Protein AF-A0A961EPJ1-F1 (afdb_monomer_lite)

Sequence (156 aa):
MNLEQYLKSEEGSTGLSMCMPRYLLEQNPEVVPGPENRTEEEFDLEFYDGEELIGMADYDRENEVVRIMTLEPTEWHSRMDRDFVENLSDTFSAPVITWYSSFEDGCIASIYCLEEGHSLVVFRLEDGRYEADYVTDGSELEECEEGDQMDARDAA

Secondary structure (DSSP, 8-state):
-BHHHHHTSSS--HHHHHTS-HHHHHH-PEEEEPPSS--TT--SEEEEETTEEEEEEEEETTTTEEEEEESS--TTS-HHHHHHHHHHHTTSSSEEEEE----GGGEEEEEEETTTTEEEEEEE-TTS-EEEEEEE-GGG-S--------------

Radius of gyration: 20.73 Å; chains: 1; bounding box: 46×32×77 Å

pLDDT: mean 71.56, std 15.2, range [35.25, 91.69]

Structure (mmCIF, N/CA/C/O backbone):
data_AF-A0A961EPJ1-F1
#
_entry.id   AF-A0A961EPJ1-F1
#
loop_
_atom_site.group_PDB
_atom_site.id
_atom_site.type_symbol
_atom_site.label_atom_id
_atom_site.label_alt_id
_atom_site.label_comp_id
_atom_site.label_asym_id
_atom_site.label_entity_id
_atom_site.label_seq_id
_atom_site.pdbx_PDB_ins_code
_atom_site.Cartn_x
_atom_site.Cartn_y
_atom_site.Cartn_z
_atom_site.occupancy
_atom_site.B_iso_or_equiv
_atom_site.auth_seq_id
_atom_site.auth_comp_id
_atom_site.auth_asym_id
_atom_site.auth_atom_id
_atom_site.pdbx_PDB_model_num
ATOM 1 N N . MET A 1 1 ? -1.940 -5.447 20.969 1.00 89.25 1 MET A N 1
ATOM 2 C CA . MET A 1 1 ? -2.707 -4.245 21.446 1.00 89.25 1 MET A CA 1
ATOM 3 C C . MET A 1 1 ? -3.544 -3.749 20.280 1.00 89.25 1 MET A C 1
ATOM 5 O O . MET A 1 1 ? -3.053 -3.879 19.179 1.00 89.25 1 MET A O 1
ATOM 9 N N . ASN A 1 2 ? -4.760 -3.212 20.438 1.00 91.69 2 ASN A N 1
ATOM 10 C CA . ASN A 1 2 ? -5.540 -2.817 19.249 1.00 91.69 2 ASN A CA 1
ATOM 11 C C . ASN A 1 2 ? -5.106 -1.467 18.643 1.00 91.69 2 ASN A C 1
ATOM 13 O O . ASN A 1 2 ? -4.485 -0.642 19.320 1.00 91.69 2 ASN A O 1
ATOM 17 N N . LEU A 1 3 ? -5.433 -1.255 17.367 1.00 87.50 3 LEU A N 1
ATOM 18 C CA . LEU A 1 3 ? -4.999 -0.105 16.570 1.00 87.50 3 LEU A CA 1
ATOM 19 C C . LEU A 1 3 ? -5.371 1.238 17.195 1.00 87.50 3 LEU A C 1
ATOM 21 O O . LEU A 1 3 ? -4.528 2.124 17.310 1.00 87.50 3 LEU A O 1
ATOM 25 N N . GLU A 1 4 ? -6.601 1.390 17.673 1.00 90.06 4 GLU A N 1
ATOM 26 C CA . GLU A 1 4 ? -7.053 2.633 18.298 1.00 90.06 4 GLU A CA 1
ATOM 27 C C . GLU A 1 4 ? -6.253 2.967 19.570 1.00 90.06 4 GLU A C 1
ATOM 29 O O . GLU A 1 4 ? -5.959 4.136 19.838 1.00 90.06 4 GLU A O 1
ATOM 34 N N . GLN A 1 5 ? -5.893 1.952 20.363 1.00 88.81 5 GLN A N 1
ATOM 35 C CA . GLN A 1 5 ? -5.038 2.118 21.539 1.00 88.81 5 GLN A CA 1
ATOM 36 C C . GLN A 1 5 ? -3.598 2.448 21.142 1.00 88.81 5 GLN A C 1
ATOM 38 O O . GLN A 1 5 ? -3.005 3.340 21.748 1.00 88.81 5 GLN A O 1
ATOM 43 N N . TYR A 1 6 ? -3.065 1.784 20.112 1.00 89.38 6 TYR A N 1
ATOM 44 C CA . TYR A 1 6 ? -1.719 2.037 19.601 1.00 89.38 6 TYR A CA 1
ATOM 45 C C . TYR A 1 6 ? -1.562 3.485 19.123 1.00 89.38 6 TYR A C 1
ATOM 47 O O . TYR A 1 6 ? -0.654 4.185 19.570 1.00 89.38 6 TYR A O 1
ATOM 55 N N . LEU A 1 7 ? -2.501 3.983 18.311 1.00 85.44 7 LEU A N 1
ATOM 56 C CA . LEU A 1 7 ? -2.473 5.350 17.771 1.00 85.44 7 LEU A CA 1
ATOM 57 C C . LEU A 1 7 ? -2.518 6.440 18.856 1.00 85.44 7 LEU A C 1
ATOM 59 O O . LEU A 1 7 ? -2.073 7.562 18.625 1.00 85.44 7 LEU A O 1
ATOM 63 N N . LYS A 1 8 ? -3.047 6.121 20.043 1.00 86.94 8 LYS A N 1
ATOM 64 C CA . LYS A 1 8 ? -3.114 7.026 21.205 1.00 86.94 8 LYS A CA 1
ATOM 65 C C . LYS A 1 8 ? -1.958 6.840 22.197 1.00 86.94 8 LYS A C 1
ATOM 67 O O . LYS A 1 8 ? -1.914 7.558 23.197 1.00 86.94 8 LYS A O 1
ATOM 72 N N . SER A 1 9 ? -1.081 5.863 21.974 1.00 86.06 9 SER A N 1
ATOM 73 C CA . SER A 1 9 ? 0.069 5.574 22.836 1.00 86.06 9 SER A CA 1
ATOM 74 C C . SER A 1 9 ? 1.251 6.514 22.557 1.00 86.06 9 SER A C 1
ATOM 76 O O . SER A 1 9 ? 1.224 7.296 21.611 1.00 86.06 9 SER A O 1
ATOM 78 N N . GLU A 1 10 ? 2.307 6.430 23.373 1.00 80.31 10 GLU A N 1
ATOM 79 C CA . GLU A 1 10 ? 3.565 7.166 23.144 1.00 80.31 10 GLU A CA 1
ATOM 80 C C . GLU A 1 10 ? 4.346 6.663 21.913 1.00 80.31 10 GLU A C 1
ATOM 82 O O . GLU A 1 10 ? 5.200 7.379 21.380 1.00 80.31 10 GLU A O 1
ATOM 87 N N . GLU A 1 11 ? 4.050 5.438 21.472 1.00 74.12 11 GLU A N 1
ATOM 88 C CA . GLU A 1 11 ? 4.616 4.811 20.273 1.00 74.12 11 GLU A CA 1
ATOM 89 C C . GLU A 1 11 ? 3.853 5.218 19.005 1.00 74.12 11 GLU A C 1
ATOM 91 O O . GLU A 1 11 ? 4.433 5.258 17.922 1.00 74.12 11 GLU A O 1
ATOM 96 N N . GLY A 1 12 ? 2.578 5.597 19.145 1.00 73.62 12 GLY A N 1
ATOM 97 C CA . GLY A 1 12 ? 1.781 6.161 18.061 1.00 73.62 12 GLY A CA 1
ATOM 98 C C . GLY A 1 12 ? 2.279 7.539 17.608 1.00 73.62 12 GLY A C 1
ATOM 99 O O . GLY A 1 12 ? 3.027 8.233 18.301 1.00 73.62 12 GLY A O 1
ATOM 100 N N . SER A 1 13 ? 1.830 7.976 16.429 1.00 71.62 13 SER A N 1
ATOM 101 C CA . SER A 1 13 ? 2.126 9.316 15.916 1.00 71.62 13 SER A CA 1
ATOM 102 C C . SER A 1 13 ? 0.917 9.965 15.246 1.00 71.62 13 SER A C 1
ATOM 104 O O . SER A 1 13 ? 0.000 9.297 14.751 1.00 71.62 13 SER A O 1
ATOM 106 N N . THR A 1 14 ? 0.921 11.300 15.209 1.00 67.31 14 THR A N 1
ATOM 107 C CA . THR A 1 14 ? -0.092 12.085 14.490 1.00 67.31 14 THR A CA 1
ATOM 108 C C . THR A 1 14 ? -0.072 11.765 12.996 1.00 67.31 14 THR A C 1
ATOM 110 O O . THR A 1 14 ? -1.136 11.629 12.402 1.00 67.31 14 THR A O 1
ATOM 113 N N . GLY A 1 15 ? 1.117 11.596 12.401 1.00 65.19 15 GLY A N 1
ATOM 114 C CA . GLY A 1 15 ? 1.271 11.218 10.993 1.00 65.19 15 GLY A CA 1
ATOM 115 C C . GLY A 1 15 ? 0.621 9.870 10.691 1.00 65.19 15 GLY A C 1
ATOM 116 O O . GLY A 1 15 ? -0.248 9.787 9.828 1.00 65.19 15 GLY A O 1
ATOM 117 N N . LEU A 1 16 ? 0.938 8.844 11.485 1.00 67.75 16 LEU A N 1
ATOM 118 C CA . LEU A 1 16 ? 0.343 7.515 11.352 1.00 67.75 16 LEU A CA 1
ATOM 119 C C . LEU A 1 16 ? -1.181 7.551 11.533 1.00 67.75 16 LEU A C 1
ATOM 121 O O . LEU A 1 16 ? -1.907 6.918 10.777 1.00 67.75 16 LEU A O 1
ATOM 125 N N . SER A 1 17 ? -1.675 8.338 12.491 1.00 73.31 17 SER A N 1
ATOM 126 C CA . SER A 1 17 ? -3.116 8.485 12.741 1.00 73.31 17 SER A CA 1
ATOM 127 C C . SER A 1 17 ? -3.863 9.148 11.580 1.00 73.31 17 SER A C 1
ATOM 129 O O . SER A 1 17 ? -5.019 8.816 11.329 1.00 73.31 17 SER A O 1
ATOM 131 N N . MET A 1 18 ? -3.232 10.101 10.888 1.00 65.94 18 MET A N 1
ATOM 132 C CA . MET A 1 18 ? -3.823 10.778 9.727 1.00 65.94 18 MET A CA 1
ATOM 133 C C . MET A 1 18 ? -3.767 9.923 8.460 1.00 65.94 18 MET A C 1
ATOM 135 O O . MET A 1 18 ? -4.648 10.039 7.612 1.00 65.94 18 MET A O 1
ATOM 139 N N . CYS A 1 19 ? -2.745 9.077 8.347 1.00 65.19 19 CYS A N 1
ATOM 140 C CA . CYS A 1 19 ? -2.497 8.211 7.201 1.00 65.19 19 CYS A CA 1
ATOM 141 C C . CYS A 1 19 ? -3.009 6.785 7.414 1.00 65.19 19 CYS A C 1
ATOM 143 O O . CYS A 1 19 ? -2.560 5.891 6.710 1.00 65.19 19 CYS A O 1
ATOM 145 N N . MET A 1 20 ? -3.886 6.538 8.391 1.00 74.75 20 MET A N 1
ATOM 146 C CA . MET A 1 20 ? -4.455 5.211 8.613 1.00 74.75 20 MET A CA 1
ATOM 147 C C . MET A 1 20 ? -5.756 5.062 7.813 1.00 74.75 20 MET A C 1
ATOM 149 O O . MET A 1 20 ? -6.640 5.912 7.960 1.00 74.75 20 MET A O 1
ATOM 153 N N . PRO A 1 21 ? -5.919 4.007 6.992 1.00 68.94 21 PRO A N 1
ATOM 154 C CA . PRO A 1 21 ? -7.141 3.802 6.227 1.00 68.94 21 PRO A CA 1
ATOM 155 C C . PRO A 1 21 ? -8.345 3.650 7.155 1.00 68.94 21 PRO A C 1
ATOM 157 O O . PRO A 1 21 ? -8.299 2.916 8.145 1.00 68.94 21 PRO A O 1
ATOM 160 N N . ARG A 1 22 ? -9.467 4.281 6.810 1.00 71.81 22 ARG A N 1
ATOM 161 C CA . ARG A 1 22 ? -10.699 4.222 7.603 1.00 71.81 22 ARG A CA 1
ATOM 162 C C . ARG A 1 22 ? -11.206 2.809 7.833 1.00 71.81 22 ARG A C 1
ATOM 164 O O . ARG A 1 22 ? -11.721 2.548 8.912 1.00 71.81 22 ARG A O 1
ATOM 171 N N . TYR A 1 23 ? -11.049 1.900 6.874 1.00 71.88 23 TYR A N 1
ATOM 172 C CA . TYR A 1 23 ? -11.473 0.515 7.073 1.00 71.88 23 TYR A CA 1
ATOM 173 C C . TYR A 1 23 ? -10.645 -0.178 8.172 1.00 71.88 23 TYR A C 1
ATOM 175 O O . TYR A 1 23 ? -11.230 -0.867 9.001 1.00 71.88 23 TYR A O 1
ATOM 183 N N . LEU A 1 24 ? -9.329 0.078 8.264 1.00 76.94 24 LEU A N 1
ATOM 184 C CA . LEU A 1 24 ? -8.494 -0.409 9.372 1.00 76.94 24 LEU A CA 1
ATOM 185 C C . LEU A 1 24 ? -8.898 0.252 10.695 1.00 76.94 24 LEU A C 1
ATOM 187 O O . LEU A 1 24 ? -8.987 -0.425 11.716 1.00 76.94 24 LEU A O 1
ATOM 191 N N . LEU A 1 25 ? -9.215 1.552 10.689 1.00 83.12 25 LEU A N 1
ATOM 192 C CA . LEU A 1 25 ? -9.729 2.245 11.879 1.00 83.12 25 LEU A CA 1
ATOM 193 C C . LEU A 1 25 ? -11.075 1.673 12.359 1.00 83.12 25 LEU A C 1
ATOM 195 O O . LEU A 1 25 ? -11.308 1.582 13.562 1.00 83.12 25 LEU A O 1
ATOM 199 N N . GLU A 1 26 ? -11.960 1.300 11.434 1.00 83.12 26 GLU A N 1
ATOM 200 C CA . GLU A 1 26 ? -13.272 0.718 11.728 1.00 83.12 26 GLU A CA 1
ATOM 201 C C . GLU A 1 26 ? -13.166 -0.744 12.194 1.00 83.12 26 GLU A C 1
ATOM 203 O O . GLU A 1 26 ? -13.890 -1.136 13.111 1.00 83.12 26 GLU A O 1
ATOM 208 N N . GLN A 1 27 ? -12.256 -1.531 11.609 1.00 83.00 27 GLN A N 1
ATOM 209 C CA . GLN A 1 27 ? -11.964 -2.907 12.032 1.00 83.00 27 GLN A CA 1
ATOM 210 C C . GLN A 1 27 ? -11.239 -2.960 13.383 1.00 83.00 27 GLN A C 1
ATOM 212 O O . GLN A 1 27 ? -11.486 -3.865 14.177 1.00 83.00 27 GLN A O 1
ATOM 217 N N . ASN A 1 28 ? -10.394 -1.964 13.667 1.00 88.31 28 ASN A N 1
ATOM 218 C CA . ASN A 1 28 ? -9.588 -1.854 14.881 1.00 88.31 28 ASN A CA 1
ATOM 219 C C . ASN A 1 28 ? -8.763 -3.129 15.179 1.00 88.31 28 ASN A C 1
ATOM 221 O O . ASN A 1 28 ? -8.920 -3.720 16.256 1.00 88.31 28 ASN A O 1
ATOM 225 N N . PRO A 1 29 ? -7.905 -3.559 14.232 1.00 86.94 29 PRO A N 1
ATOM 226 C CA . PRO A 1 29 ? -7.164 -4.810 14.330 1.00 86.94 29 PRO A CA 1
ATOM 227 C C . PRO A 1 29 ? -6.190 -4.819 15.503 1.00 86.94 29 PRO A C 1
ATOM 229 O O . PRO A 1 29 ? -5.856 -3.781 16.090 1.00 86.94 29 PRO A O 1
ATOM 232 N N . GLU A 1 30 ? -5.695 -6.009 15.826 1.00 90.25 30 GLU A N 1
ATOM 233 C CA . GLU A 1 30 ? -4.528 -6.129 16.681 1.00 90.25 30 GLU A CA 1
ATOM 234 C C . GLU A 1 30 ? -3.287 -5.599 15.953 1.00 90.25 30 GLU A C 1
ATOM 236 O O . GLU A 1 30 ? -3.028 -5.936 14.805 1.00 90.25 30 GLU A O 1
ATOM 241 N N . VAL A 1 31 ? -2.532 -4.750 16.644 1.00 86.75 31 VAL A N 1
ATOM 242 C CA . VAL A 1 31 ? -1.236 -4.224 16.234 1.00 86.75 31 VAL A CA 1
ATOM 243 C C . VAL A 1 31 ? -0.138 -4.964 16.974 1.00 86.75 31 VAL A C 1
ATOM 245 O O . VAL A 1 31 ? -0.152 -5.045 18.216 1.00 86.75 31 VAL A O 1
ATOM 248 N N . VAL A 1 32 ? 0.832 -5.432 16.199 1.00 85.81 32 VAL A N 1
ATOM 249 C CA . VAL A 1 32 ? 2.094 -5.990 16.677 1.00 85.81 32 VAL A CA 1
ATOM 250 C C . VAL A 1 32 ? 3.224 -5.084 16.175 1.00 85.81 32 VAL A C 1
ATOM 252 O O . VAL A 1 32 ? 3.419 -4.984 14.965 1.00 85.81 32 VAL A O 1
ATOM 255 N N . PRO A 1 33 ? 3.932 -4.369 17.070 1.00 78.88 33 PRO A N 1
ATOM 256 C CA . PRO A 1 33 ? 5.113 -3.600 16.694 1.00 78.88 33 PRO A CA 1
ATOM 257 C C . PRO A 1 33 ? 6.258 -4.515 16.260 1.00 78.88 33 PRO A C 1
ATOM 259 O O . PRO A 1 33 ? 6.478 -5.565 16.873 1.00 78.88 33 PRO A O 1
ATOM 262 N N . GLY A 1 34 ? 7.006 -4.083 15.248 1.00 71.31 34 GLY A N 1
ATOM 263 C CA . GLY A 1 34 ? 8.235 -4.740 14.816 1.00 71.31 34 GLY A CA 1
ATOM 264 C C . GLY A 1 34 ? 9.348 -4.707 15.878 1.00 71.31 34 GLY A C 1
ATOM 265 O O . GLY A 1 34 ? 9.283 -3.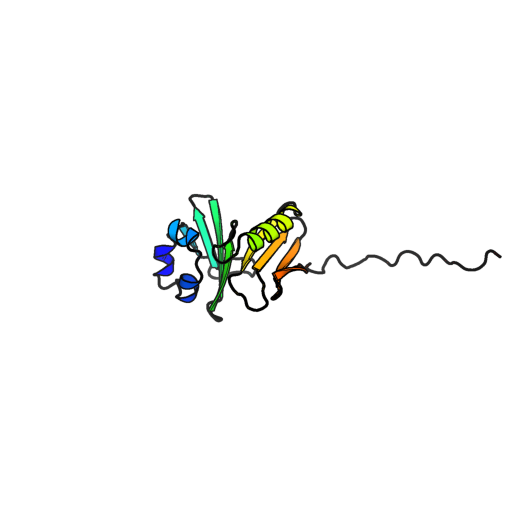945 16.850 1.00 71.31 34 GLY A O 1
ATOM 266 N N . PRO A 1 35 ? 10.390 -5.544 15.735 1.00 71.12 35 PRO A N 1
ATOM 267 C CA . PRO A 1 35 ? 11.507 -5.602 16.676 1.00 71.12 35 PRO A CA 1
ATOM 268 C C . PRO A 1 35 ? 12.360 -4.317 16.672 1.00 71.12 35 PRO A C 1
ATOM 270 O O . PRO A 1 35 ? 12.628 -3.729 15.630 1.00 71.12 35 PRO A O 1
ATOM 273 N N . GLU A 1 36 ? 12.877 -3.916 17.844 1.00 59.09 36 GLU A N 1
ATOM 274 C CA . GLU A 1 36 ? 13.685 -2.685 18.007 1.00 59.09 36 GLU A CA 1
ATOM 275 C C . GLU A 1 36 ? 14.978 -2.659 17.163 1.00 59.09 36 GLU A C 1
ATOM 277 O O . GLU A 1 36 ? 15.470 -1.586 16.822 1.00 59.09 36 GLU A O 1
ATOM 282 N N . ASN A 1 37 ? 15.542 -3.827 16.831 1.00 61.78 37 ASN A N 1
ATOM 283 C CA . ASN A 1 37 ? 16.744 -3.970 15.999 1.00 61.78 37 ASN A CA 1
ATOM 284 C C . ASN A 1 37 ? 16.375 -4.555 14.637 1.00 61.78 37 ASN A C 1
ATOM 286 O O . ASN A 1 37 ? 16.753 -5.683 14.323 1.00 61.78 37 ASN A O 1
ATOM 290 N N . ARG A 1 38 ? 15.610 -3.780 13.874 1.00 54.66 38 ARG A N 1
ATOM 291 C CA . ARG A 1 38 ? 15.130 -4.167 12.553 1.00 54.66 38 ARG A CA 1
ATOM 292 C C . ARG A 1 38 ? 16.245 -4.265 11.507 1.00 54.66 38 ARG A C 1
ATOM 294 O O . ARG A 1 38 ? 17.163 -3.442 11.467 1.00 54.66 38 ARG A O 1
ATOM 301 N N . THR A 1 39 ? 16.140 -5.275 10.660 1.00 53.88 39 THR A N 1
ATOM 302 C CA . THR A 1 39 ? 16.780 -5.373 9.342 1.00 53.88 39 THR A CA 1
ATOM 303 C C . THR A 1 39 ? 15.923 -4.648 8.293 1.00 53.88 39 THR A C 1
ATOM 305 O O . THR A 1 39 ? 14.791 -4.273 8.580 1.00 53.88 39 THR A O 1
ATOM 308 N N . GLU A 1 40 ? 16.438 -4.423 7.078 1.00 49.69 40 GLU A N 1
ATOM 309 C CA . GLU A 1 40 ? 15.670 -3.771 5.992 1.00 49.69 40 GLU A CA 1
ATOM 310 C C . GLU A 1 40 ? 14.404 -4.555 5.579 1.00 49.69 40 GLU A C 1
ATOM 312 O O . GLU A 1 40 ? 13.531 -4.001 4.920 1.00 49.69 40 GLU A O 1
ATOM 317 N N . GLU A 1 41 ? 14.288 -5.822 5.990 1.00 44.72 41 GLU A N 1
ATOM 318 C CA . GLU A 1 41 ? 13.174 -6.724 5.675 1.00 44.72 41 GLU A CA 1
ATOM 319 C C . GLU A 1 41 ? 12.057 -6.725 6.745 1.00 44.72 41 GLU A C 1
ATOM 321 O O . GLU A 1 41 ? 11.051 -7.411 6.575 1.00 44.72 41 GLU A O 1
ATOM 326 N N . GLU A 1 42 ? 12.214 -5.991 7.855 1.00 54.75 42 GLU A N 1
ATOM 327 C CA . GLU A 1 42 ? 11.276 -6.001 8.989 1.00 54.75 42 GLU A CA 1
ATOM 328 C C . GLU A 1 42 ? 10.418 -4.724 9.045 1.00 54.75 42 GLU A C 1
ATOM 330 O O . GLU A 1 42 ? 10.929 -3.603 9.014 1.00 54.75 42 GLU A O 1
ATOM 335 N N . PHE A 1 43 ? 9.096 -4.895 9.157 1.00 59.25 43 PHE A N 1
ATOM 336 C CA . PHE A 1 43 ? 8.117 -3.802 9.173 1.00 59.25 43 PHE A CA 1
ATOM 337 C C . PHE A 1 43 ? 7.914 -3.211 10.572 1.00 59.25 43 PHE A C 1
ATOM 339 O O . PHE A 1 43 ? 8.018 -3.913 11.577 1.00 59.25 43 PHE A O 1
ATOM 346 N N . ASP A 1 44 ? 7.569 -1.922 10.649 1.00 71.81 44 ASP A N 1
ATOM 347 C CA . ASP A 1 44 ? 7.348 -1.246 11.935 1.00 71.81 44 ASP A CA 1
ATOM 348 C C . ASP A 1 44 ? 6.066 -1.703 12.628 1.00 71.81 44 ASP A C 1
ATOM 350 O O . ASP A 1 44 ? 6.004 -1.742 13.860 1.00 71.81 44 ASP A O 1
ATOM 354 N N . LEU A 1 45 ? 5.033 -2.027 11.851 1.00 77.19 45 LEU A N 1
ATOM 355 C CA . LEU A 1 45 ? 3.736 -2.437 12.369 1.00 77.19 45 LEU A CA 1
ATOM 356 C C . LEU A 1 45 ? 3.131 -3.534 11.513 1.00 77.19 45 LEU A C 1
ATOM 358 O O . LEU A 1 45 ? 3.114 -3.436 10.291 1.00 77.19 45 LEU A O 1
ATOM 362 N N . GLU A 1 46 ? 2.533 -4.512 12.173 1.00 81.94 46 GLU A N 1
ATOM 363 C CA . GLU A 1 46 ? 1.676 -5.517 11.558 1.00 81.94 46 GLU A CA 1
ATOM 364 C C . GLU A 1 46 ? 0.253 -5.396 12.117 1.00 81.94 46 GLU A C 1
ATOM 366 O O . GLU A 1 46 ? 0.061 -5.121 13.306 1.00 81.94 46 GLU A O 1
ATOM 371 N N . PHE A 1 47 ? -0.746 -5.598 11.256 1.00 78.62 47 PHE A N 1
ATOM 372 C CA . PHE A 1 47 ? -2.172 -5.517 11.564 1.00 78.62 47 PHE A CA 1
ATOM 373 C C . PHE A 1 47 ? -2.825 -6.888 11.380 1.00 78.62 47 PHE A C 1
ATOM 375 O O . PHE A 1 47 ? -2.795 -7.440 10.280 1.00 78.62 47 PHE A O 1
ATOM 382 N N . TYR A 1 48 ? -3.468 -7.404 12.428 1.00 77.38 48 TYR A N 1
ATOM 383 C CA . TYR A 1 48 ? -4.100 -8.724 12.437 1.00 77.38 48 TYR A CA 1
ATOM 384 C C . TYR A 1 48 ? -5.598 -8.672 12.764 1.00 77.38 48 TYR A C 1
ATOM 386 O O . TYR A 1 48 ? -6.013 -8.002 13.717 1.00 77.38 48 TYR A O 1
ATOM 394 N N . ASP A 1 49 ? -6.396 -9.445 12.022 1.00 77.56 49 ASP A N 1
ATOM 395 C CA . ASP A 1 49 ? -7.752 -9.852 12.416 1.00 77.56 49 ASP A CA 1
ATOM 396 C C . ASP A 1 49 ? -7.721 -11.320 12.873 1.00 77.56 49 ASP A C 1
ATOM 398 O O . ASP A 1 49 ? -7.670 -12.262 12.081 1.00 77.56 49 ASP A O 1
ATOM 402 N N . GLY A 1 50 ? -7.660 -11.530 14.189 1.00 83.62 50 GLY A N 1
ATOM 403 C CA . GLY A 1 50 ? -7.406 -12.854 14.757 1.00 83.62 50 GLY A CA 1
ATOM 404 C C . GLY A 1 50 ? -5.981 -13.335 14.467 1.00 83.62 50 GLY A C 1
ATOM 405 O O . GLY A 1 50 ? -5.027 -12.754 14.973 1.00 83.62 50 GLY A O 1
ATOM 406 N N . GLU A 1 51 ? -5.844 -14.419 13.700 1.00 79.81 51 GLU A N 1
ATOM 407 C CA . GLU A 1 51 ? -4.543 -14.976 13.277 1.00 79.81 51 GLU A CA 1
ATOM 408 C C . GLU A 1 51 ? -4.171 -14.573 11.835 1.00 79.81 51 GLU A C 1
ATOM 410 O O . GLU A 1 51 ? -3.124 -14.977 11.334 1.00 79.81 51 GLU A O 1
ATOM 415 N N . GLU A 1 52 ? -5.021 -13.797 11.152 1.00 72.62 52 GLU A N 1
ATOM 416 C CA . GLU A 1 52 ? -4.830 -13.393 9.756 1.00 72.62 52 GLU A CA 1
ATOM 417 C C . GLU A 1 52 ? -4.175 -12.009 9.66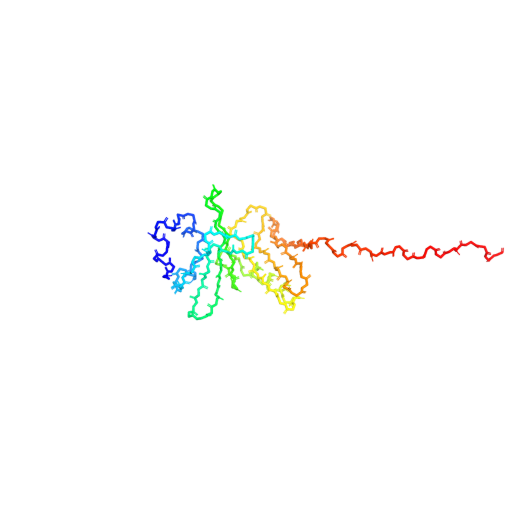7 1.00 72.62 52 GLU A C 1
ATOM 419 O O . GLU A 1 52 ? -4.686 -11.039 10.229 1.00 72.62 52 GLU A O 1
ATOM 424 N N . LEU A 1 53 ? -3.041 -11.915 8.963 1.00 73.38 53 LEU A N 1
ATOM 425 C CA . LEU A 1 53 ? -2.367 -10.650 8.664 1.00 73.38 53 LEU A CA 1
ATOM 426 C C . LEU A 1 53 ? -3.149 -9.909 7.574 1.00 73.38 53 LEU A C 1
ATOM 428 O O . LEU A 1 53 ? -3.249 -10.394 6.450 1.00 73.38 53 LEU A O 1
ATOM 432 N N . ILE A 1 54 ? -3.666 -8.724 7.889 1.00 69.88 54 ILE A N 1
ATOM 433 C CA . ILE A 1 54 ? -4.490 -7.917 6.971 1.00 69.88 54 ILE A CA 1
ATOM 434 C C . ILE A 1 54 ? -3.765 -6.668 6.452 1.00 69.88 54 ILE A C 1
ATOM 436 O O . ILE A 1 54 ? -4.217 -6.006 5.512 1.00 69.88 54 ILE A O 1
ATOM 440 N N . GLY A 1 55 ? -2.620 -6.337 7.045 1.00 70.44 55 GLY A N 1
ATOM 441 C CA . GLY A 1 55 ? -1.761 -5.262 6.579 1.00 70.44 55 GLY A CA 1
ATOM 442 C C . GLY A 1 55 ? -0.532 -5.074 7.452 1.00 70.44 55 GLY A C 1
ATOM 443 O O . GLY A 1 55 ? -0.382 -5.686 8.502 1.00 70.44 55 GLY A O 1
ATOM 444 N N . MET A 1 56 ? 0.343 -4.197 7.001 1.00 80.44 56 MET A N 1
ATOM 445 C CA . MET A 1 56 ? 1.592 -3.812 7.622 1.00 80.44 56 MET A CA 1
ATOM 446 C C . MET A 1 56 ? 1.795 -2.313 7.391 1.00 80.44 56 MET A C 1
ATOM 448 O O . MET A 1 56 ? 1.236 -1.722 6.464 1.00 80.44 56 MET A O 1
ATOM 452 N N . ALA A 1 57 ? 2.595 -1.670 8.222 1.00 73.62 57 ALA A N 1
ATOM 453 C CA . ALA A 1 57 ? 3.048 -0.317 7.978 1.00 73.62 57 ALA A CA 1
ATOM 454 C C . ALA A 1 57 ? 4.542 -0.202 8.240 1.00 73.62 57 ALA A C 1
ATOM 456 O O . ALA A 1 57 ? 5.065 -0.762 9.200 1.00 73.62 57 ALA A O 1
ATOM 457 N N . ASP A 1 58 ? 5.203 0.562 7.385 1.00 74.94 58 ASP A N 1
ATOM 458 C CA . ASP A 1 58 ? 6.562 1.035 7.588 1.00 74.94 58 ASP A CA 1
ATOM 459 C C . ASP A 1 58 ? 6.482 2.529 7.917 1.00 74.94 58 ASP A C 1
ATOM 461 O O . ASP A 1 58 ? 5.893 3.318 7.169 1.00 74.94 58 ASP A O 1
ATOM 465 N N . TYR A 1 59 ? 6.980 2.901 9.093 1.00 68.69 59 TYR A N 1
ATOM 466 C CA . TYR A 1 59 ? 6.889 4.246 9.632 1.00 68.69 59 TYR A CA 1
ATOM 467 C C . TYR A 1 59 ? 8.280 4.795 9.945 1.00 68.69 59 TYR A C 1
ATOM 469 O O . TYR A 1 59 ? 8.842 4.637 11.033 1.00 68.69 59 TYR A O 1
ATOM 477 N N . ASP A 1 60 ? 8.794 5.577 9.003 1.00 68.19 60 ASP A N 1
ATOM 478 C CA . ASP A 1 60 ? 9.986 6.375 9.220 1.00 68.19 60 ASP A CA 1
ATOM 479 C C . ASP A 1 60 ? 9.640 7.590 10.095 1.00 68.19 60 ASP A C 1
ATOM 481 O O . ASP A 1 60 ? 9.156 8.628 9.632 1.00 68.19 60 ASP A O 1
ATOM 485 N N . ARG A 1 61 ? 9.894 7.450 11.399 1.00 64.69 61 ARG A N 1
ATOM 486 C CA . ARG A 1 61 ? 9.656 8.497 12.398 1.00 64.69 61 ARG A CA 1
ATOM 487 C C . ARG A 1 61 ? 10.565 9.715 12.225 1.00 64.69 61 ARG A C 1
ATOM 489 O O . ARG A 1 61 ? 10.163 10.803 12.630 1.00 64.69 61 ARG A O 1
ATOM 496 N N . GLU A 1 62 ? 11.770 9.551 11.677 1.00 63.81 62 GLU A N 1
ATOM 497 C CA . GLU A 1 62 ? 12.715 10.663 11.503 1.00 63.81 62 GLU A CA 1
ATOM 498 C C . GLU A 1 62 ? 12.278 11.586 10.364 1.00 63.81 62 GLU A C 1
ATOM 500 O O . GLU A 1 62 ? 12.371 12.808 10.497 1.00 63.81 62 GLU A O 1
ATOM 505 N N . ASN A 1 63 ? 11.755 11.004 9.282 1.00 60.16 63 ASN A N 1
ATOM 506 C CA . ASN A 1 63 ? 11.301 11.738 8.100 1.00 60.16 63 ASN A CA 1
ATOM 507 C C . ASN A 1 63 ? 9.772 11.931 8.038 1.00 60.16 63 ASN A C 1
ATOM 509 O O . ASN A 1 63 ? 9.269 12.516 7.083 1.00 60.16 63 ASN A O 1
ATOM 513 N N . GLU A 1 64 ? 9.036 11.454 9.048 1.00 59.28 64 GLU A N 1
ATOM 514 C CA . GLU A 1 64 ? 7.565 11.445 9.120 1.00 59.28 64 GLU A CA 1
ATOM 515 C C . GLU A 1 64 ? 6.879 10.773 7.911 1.00 59.28 64 GLU A C 1
ATOM 517 O O . GLU A 1 64 ? 5.747 11.109 7.557 1.00 59.28 64 GLU A O 1
ATOM 522 N N . VAL A 1 65 ? 7.538 9.789 7.294 1.00 61.78 65 VAL A N 1
ATOM 523 C CA . VAL A 1 65 ? 6.999 9.041 6.151 1.00 61.78 65 VAL A CA 1
ATOM 524 C C . VAL A 1 65 ? 6.282 7.792 6.655 1.00 61.78 65 VAL A C 1
ATOM 526 O O . VAL A 1 65 ? 6.854 6.991 7.386 1.00 61.78 65 VAL A O 1
ATOM 529 N N . VAL A 1 66 ? 5.025 7.613 6.245 1.00 63.44 66 VAL A N 1
ATOM 530 C CA . VAL A 1 66 ? 4.210 6.430 6.560 1.00 63.44 66 VAL A CA 1
ATOM 531 C C . VAL A 1 66 ? 3.899 5.693 5.261 1.00 63.44 66 VAL A C 1
ATOM 533 O O . VAL A 1 66 ? 3.282 6.265 4.362 1.00 63.44 66 VAL A O 1
ATOM 536 N N . ARG A 1 67 ? 4.276 4.417 5.173 1.00 68.75 67 ARG A N 1
ATOM 537 C CA . ARG A 1 67 ? 3.908 3.503 4.085 1.00 68.75 67 ARG A CA 1
ATOM 538 C C . ARG A 1 67 ? 2.968 2.443 4.642 1.00 68.75 67 ARG A C 1
ATOM 540 O O . ARG A 1 67 ? 3.311 1.786 5.617 1.00 68.75 67 ARG A O 1
ATOM 547 N N . ILE A 1 68 ? 1.789 2.283 4.044 1.00 68.62 68 ILE A N 1
ATOM 548 C CA . ILE A 1 68 ? 0.776 1.319 4.496 1.00 68.62 68 ILE A CA 1
ATOM 549 C C . ILE A 1 68 ? 0.671 0.185 3.473 1.00 68.62 68 ILE A C 1
ATOM 551 O O . ILE A 1 68 ? 0.090 0.334 2.404 1.00 68.62 68 ILE A O 1
ATOM 555 N N . MET A 1 69 ? 1.209 -0.976 3.809 1.00 69.56 69 MET A N 1
ATOM 556 C CA . MET A 1 69 ? 1.123 -2.190 3.002 1.00 69.56 69 MET A CA 1
ATOM 557 C C . MET A 1 69 ? -0.129 -2.946 3.396 1.00 69.56 69 MET A C 1
ATOM 559 O O . MET A 1 69 ? -0.282 -3.353 4.534 1.00 69.56 69 MET A O 1
ATOM 563 N N . THR A 1 70 ? -1.073 -3.117 2.491 1.00 63.25 70 THR A N 1
ATOM 564 C CA . THR A 1 70 ? -2.344 -3.768 2.819 1.00 63.25 70 THR A CA 1
ATOM 565 C C . THR A 1 70 ? -2.673 -4.767 1.732 1.00 63.25 70 THR A C 1
ATOM 567 O O . THR A 1 70 ? -2.365 -4.540 0.565 1.00 63.25 70 THR A O 1
ATOM 570 N N . LEU A 1 71 ? -3.274 -5.895 2.113 1.00 60.50 71 LEU A N 1
ATOM 571 C CA . LEU A 1 71 ? -3.694 -6.903 1.135 1.00 60.50 71 LEU A CA 1
ATOM 572 C C . LEU A 1 71 ? -4.893 -6.421 0.306 1.00 60.50 71 LEU A C 1
ATOM 574 O O . LEU A 1 71 ? -5.146 -6.940 -0.776 1.00 60.50 71 LEU A O 1
ATOM 578 N N . GLU A 1 72 ? -5.601 -5.403 0.800 1.00 61.19 72 GLU A N 1
ATOM 579 C CA . GLU A 1 72 ? -6.742 -4.786 0.142 1.00 61.19 72 GLU A CA 1
ATOM 580 C C . GLU A 1 72 ? -6.472 -3.311 -0.210 1.00 61.19 72 GLU A C 1
ATOM 582 O O . GLU A 1 72 ? -5.733 -2.626 0.495 1.00 61.19 72 GLU A O 1
ATOM 587 N N . PRO A 1 73 ? -7.099 -2.784 -1.271 1.00 63.09 73 PRO A N 1
ATOM 588 C CA . PRO A 1 73 ? -6.967 -1.388 -1.683 1.00 63.09 73 PRO A CA 1
ATOM 589 C C . PRO A 1 73 ? -7.440 -0.411 -0.603 1.00 63.09 73 PRO A C 1
ATOM 591 O O . PRO A 1 73 ? -8.528 -0.557 -0.040 1.00 63.09 73 PRO A O 1
ATOM 594 N N . THR A 1 74 ? -6.669 0.651 -0.375 1.00 66.44 74 THR A N 1
ATOM 595 C CA . THR A 1 74 ? -7.029 1.695 0.598 1.00 66.44 74 THR A CA 1
ATOM 596 C C . THR A 1 74 ? -8.126 2.637 0.079 1.00 66.44 74 THR A C 1
ATOM 598 O O . THR A 1 74 ? -8.329 2.802 -1.125 1.00 66.44 74 THR A O 1
ATOM 601 N N . GLU A 1 75 ? -8.837 3.314 0.990 1.00 62.44 75 GLU A N 1
ATOM 602 C CA . GLU A 1 75 ? -9.941 4.233 0.647 1.00 62.44 75 GLU A CA 1
ATOM 603 C C . GLU A 1 75 ? -9.511 5.483 -0.146 1.00 62.44 75 GLU A C 1
ATOM 605 O O . GLU A 1 75 ? -10.359 6.192 -0.693 1.00 62.44 75 GLU A O 1
ATOM 610 N N . TRP A 1 76 ? -8.210 5.783 -0.189 1.00 62.81 76 TRP A N 1
ATOM 611 C CA . TRP A 1 76 ? -7.662 6.934 -0.912 1.00 62.81 76 TRP A CA 1
ATOM 612 C C . TRP A 1 76 ? -7.496 6.659 -2.408 1.00 62.81 76 TRP A C 1
ATOM 614 O O . TRP A 1 76 ? -7.332 7.596 -3.194 1.00 62.81 76 TRP A O 1
ATOM 624 N N . HIS A 1 77 ? -7.585 5.392 -2.811 1.00 71.50 77 HIS A N 1
ATOM 625 C CA . HIS A 1 77 ? -7.545 4.985 -4.204 1.00 71.50 77 HIS A CA 1
ATOM 626 C C . HIS A 1 77 ? -8.944 4.974 -4.820 1.00 71.50 77 HIS A C 1
ATOM 628 O O . HIS A 1 77 ? -9.951 4.621 -4.202 1.00 71.50 77 HIS A O 1
ATOM 634 N N . SER A 1 78 ? -9.020 5.368 -6.089 1.00 81.56 78 SER A N 1
ATOM 635 C CA . SER A 1 78 ? -10.243 5.200 -6.864 1.00 81.56 78 SER A CA 1
ATOM 636 C C . SER A 1 78 ? -10.443 3.726 -7.223 1.00 81.56 78 SER A C 1
ATOM 638 O O . SER A 1 78 ? -9.497 2.941 -7.257 1.00 81.56 78 SER A O 1
ATOM 640 N N . ARG A 1 79 ? -11.675 3.348 -7.592 1.00 83.31 79 ARG A N 1
ATOM 641 C CA . ARG A 1 79 ? -11.936 2.004 -8.139 1.00 83.31 79 ARG A CA 1
ATOM 642 C C . ARG A 1 79 ? -11.064 1.692 -9.355 1.00 83.31 79 ARG A C 1
ATOM 644 O O . ARG A 1 79 ? -10.686 0.549 -9.528 1.00 83.31 79 ARG A O 1
ATOM 651 N N . MET A 1 80 ? -10.739 2.697 -10.170 1.00 88.12 80 MET A N 1
ATOM 652 C CA . MET A 1 80 ? -9.890 2.505 -11.347 1.00 88.12 80 MET A CA 1
ATOM 653 C C . MET A 1 80 ? -8.448 2.169 -10.960 1.00 88.12 80 MET A C 1
ATOM 655 O O . MET A 1 80 ? -7.860 1.287 -11.573 1.00 88.12 80 MET A O 1
ATOM 659 N N . ASP A 1 81 ? -7.909 2.830 -9.931 1.00 87.19 81 ASP A N 1
ATOM 660 C CA . ASP A 1 81 ? -6.551 2.569 -9.433 1.00 87.19 81 ASP A CA 1
ATOM 661 C C . ASP A 1 81 ? -6.453 1.148 -8.881 1.00 87.19 81 ASP A C 1
ATOM 663 O O . ASP A 1 81 ? -5.545 0.404 -9.240 1.00 87.19 81 ASP A O 1
ATOM 667 N N . ARG A 1 82 ? -7.448 0.756 -8.075 1.00 85.50 82 ARG A N 1
ATOM 668 C CA . ARG A 1 82 ? -7.589 -0.614 -7.593 1.00 85.50 82 ARG A CA 1
ATOM 669 C C . ARG A 1 82 ? -7.614 -1.604 -8.747 1.00 85.50 82 ARG A C 1
ATOM 671 O O . ARG A 1 82 ? -6.783 -2.499 -8.786 1.00 85.50 82 ARG A O 1
ATOM 678 N N . ASP A 1 83 ? -8.582 -1.453 -9.651 1.00 88.00 83 ASP A N 1
ATOM 679 C CA . ASP A 1 83 ? -8.822 -2.437 -10.703 1.00 88.00 83 ASP A CA 1
ATOM 680 C C . ASP A 1 83 ? -7.569 -2.570 -11.588 1.00 88.00 83 ASP A C 1
ATOM 682 O O . ASP A 1 83 ? -7.241 -3.658 -12.047 1.00 88.00 83 ASP A O 1
ATOM 686 N N . PHE A 1 84 ? -6.832 -1.479 -11.824 1.00 90.00 84 PHE A N 1
ATOM 687 C CA . PHE A 1 84 ? -5.574 -1.521 -12.567 1.00 90.00 84 PHE A CA 1
ATOM 688 C C . PHE A 1 84 ? -4.478 -2.310 -11.835 1.00 90.00 84 PHE A C 1
ATOM 690 O O . PHE A 1 84 ? -3.855 -3.182 -12.440 1.00 90.00 84 PHE A O 1
ATOM 697 N N . VAL A 1 85 ? -4.263 -2.037 -10.545 1.00 88.69 85 VAL A N 1
ATOM 698 C CA . VAL A 1 85 ? -3.256 -2.733 -9.727 1.00 88.69 85 V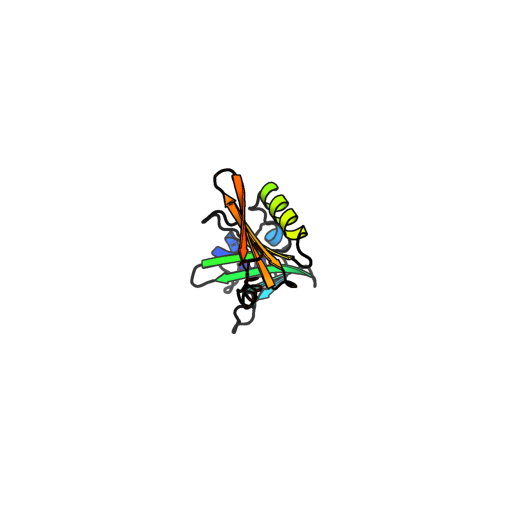AL A CA 1
ATOM 699 C C . VAL A 1 85 ? -3.612 -4.211 -9.550 1.00 88.69 85 VAL A C 1
ATOM 701 O O . VAL A 1 85 ? -2.735 -5.054 -9.700 1.00 88.69 85 VAL A O 1
ATOM 704 N N . GLU A 1 86 ? -4.886 -4.544 -9.325 1.00 86.50 86 GLU A N 1
ATOM 705 C CA . GLU A 1 86 ? -5.364 -5.932 -9.249 1.00 86.50 86 GLU A CA 1
ATOM 706 C C . GLU A 1 86 ? -5.091 -6.680 -10.563 1.00 86.50 86 GLU A C 1
ATOM 708 O O . GLU A 1 86 ? -4.461 -7.736 -10.548 1.00 86.50 86 GLU A O 1
ATOM 713 N N . ASN A 1 87 ? -5.442 -6.087 -11.713 1.00 89.44 87 ASN A N 1
ATOM 714 C CA . ASN A 1 87 ? -5.173 -6.689 -13.025 1.00 89.44 87 ASN A CA 1
ATOM 715 C C . ASN A 1 87 ? -3.674 -6.903 -13.293 1.00 89.44 87 ASN A C 1
ATOM 717 O O . ASN A 1 87 ? -3.308 -7.863 -13.967 1.00 89.44 87 ASN A O 1
ATOM 721 N N . LEU A 1 88 ? -2.804 -6.005 -12.815 1.00 89.00 88 LEU A N 1
ATOM 722 C CA . LEU A 1 88 ? -1.355 -6.204 -12.891 1.00 89.00 88 LEU A CA 1
ATOM 723 C C . LEU A 1 88 ? -0.903 -7.323 -11.950 1.00 89.00 88 LEU A C 1
ATOM 725 O O . LEU A 1 88 ? -0.089 -8.155 -12.342 1.00 89.00 88 LEU A O 1
ATOM 729 N N . SER A 1 89 ? -1.443 -7.368 -10.733 1.00 86.38 89 SER A N 1
ATOM 730 C CA . SER A 1 89 ? -1.085 -8.372 -9.730 1.00 86.38 89 SER A CA 1
ATOM 731 C C . SER A 1 89 ? -1.451 -9.791 -10.170 1.00 86.38 89 SER A C 1
ATOM 733 O O . SER A 1 89 ? -0.661 -10.708 -9.969 1.00 86.38 89 SER A O 1
ATOM 735 N N . ASP A 1 90 ? -2.566 -9.950 -10.890 1.00 86.31 90 ASP A N 1
ATOM 736 C CA . ASP A 1 90 ? -3.034 -11.222 -11.457 1.00 86.31 90 ASP A CA 1
ATOM 737 C C . ASP A 1 90 ? -2.061 -11.837 -12.478 1.00 86.31 90 ASP A C 1
ATOM 739 O O . ASP A 1 90 ? -2.210 -12.998 -12.867 1.00 86.31 90 ASP A O 1
ATOM 743 N N . THR A 1 91 ? -1.070 -11.070 -12.943 1.00 85.19 91 THR A N 1
ATOM 744 C CA . THR A 1 91 ? -0.020 -11.584 -13.831 1.00 85.19 91 THR A CA 1
ATOM 745 C C . THR A 1 91 ? 1.100 -12.322 -13.092 1.00 85.19 91 THR A C 1
ATOM 747 O O . THR A 1 91 ? 1.910 -12.970 -13.754 1.00 85.19 91 THR A O 1
ATOM 750 N N . PHE A 1 92 ? 1.113 -12.293 -11.753 1.00 82.56 92 PHE A N 1
ATOM 751 C CA . PHE A 1 92 ? 2.129 -12.922 -10.906 1.00 82.56 92 PHE A CA 1
ATOM 752 C C . PHE A 1 92 ? 1.587 -14.129 -10.134 1.00 82.56 92 PHE A C 1
ATOM 754 O O . PHE A 1 92 ? 0.421 -14.185 -9.747 1.00 82.56 92 PHE A O 1
ATOM 761 N N . SER A 1 93 ? 2.467 -15.091 -9.856 1.00 72.88 93 SER A N 1
ATOM 762 C CA . SER A 1 93 ? 2.142 -16.327 -9.126 1.00 72.88 93 SER A CA 1
ATOM 763 C C . SER A 1 93 ? 1.932 -16.110 -7.621 1.00 72.88 93 SER A C 1
ATOM 765 O O . SER A 1 93 ? 1.139 -16.814 -6.997 1.00 72.88 93 SER A O 1
ATOM 767 N N . ALA A 1 94 ? 2.649 -15.142 -7.039 1.00 72.19 94 ALA A N 1
ATOM 768 C CA . ALA A 1 94 ? 2.622 -14.813 -5.612 1.00 72.19 94 ALA A CA 1
ATOM 769 C C . ALA A 1 94 ? 2.854 -13.302 -5.378 1.00 72.19 94 ALA A C 1
ATOM 771 O O . ALA A 1 94 ? 3.893 -12.918 -4.826 1.00 72.19 94 ALA A O 1
ATOM 772 N N . PRO A 1 95 ? 1.933 -12.431 -5.839 1.00 78.31 95 PRO A N 1
ATOM 773 C CA . PRO A 1 95 ? 2.064 -10.990 -5.679 1.00 78.31 95 PRO A CA 1
ATOM 774 C C . PRO A 1 95 ? 1.822 -10.561 -4.229 1.00 78.31 95 PRO A C 1
ATOM 776 O O . PRO A 1 95 ? 0.854 -10.971 -3.590 1.00 78.31 95 PRO A O 1
ATOM 779 N N . VAL A 1 96 ? 2.660 -9.652 -3.745 1.00 71.81 96 VAL A N 1
ATOM 780 C CA . VAL A 1 96 ? 2.443 -8.872 -2.526 1.00 71.81 96 VAL A CA 1
ATOM 781 C C . VAL A 1 96 ? 2.282 -7.419 -2.933 1.00 71.81 96 VAL A C 1
ATOM 783 O O . VAL A 1 96 ? 3.167 -6.849 -3.569 1.00 71.81 96 VAL A O 1
ATOM 786 N N . ILE A 1 97 ? 1.151 -6.815 -2.581 1.00 78.06 97 ILE A N 1
ATOM 787 C CA . ILE A 1 97 ? 0.844 -5.437 -2.960 1.00 78.06 97 ILE A CA 1
ATOM 788 C C . ILE A 1 97 ? 1.138 -4.508 -1.783 1.00 78.06 97 ILE A C 1
ATOM 790 O O . ILE A 1 97 ? 0.650 -4.693 -0.670 1.00 78.06 97 ILE A O 1
ATOM 794 N N . THR A 1 98 ? 1.923 -3.474 -2.052 1.00 75.38 98 THR A N 1
ATOM 795 C CA . THR A 1 98 ? 2.132 -2.330 -1.168 1.00 75.38 98 THR A CA 1
ATOM 796 C C . THR A 1 98 ? 1.355 -1.152 -1.726 1.00 75.38 98 THR A C 1
ATOM 798 O O . THR A 1 98 ? 1.571 -0.778 -2.873 1.00 75.38 98 THR A O 1
ATOM 801 N N . TRP A 1 99 ? 0.480 -0.534 -0.939 1.00 76.81 99 TRP A N 1
ATOM 802 C CA . TRP A 1 99 ? -0.275 0.642 -1.376 1.00 76.81 99 TRP A CA 1
ATOM 803 C C . TRP A 1 99 ? 0.385 1.920 -0.851 1.00 76.81 99 TRP A C 1
ATOM 805 O O . TRP A 1 99 ? 0.852 1.976 0.286 1.00 76.81 99 TRP A O 1
ATOM 815 N N . TYR A 1 100 ? 0.432 2.972 -1.667 1.00 70.69 100 TYR A N 1
ATOM 816 C CA . TYR A 1 100 ? 1.039 4.246 -1.270 1.00 70.69 100 TYR A CA 1
ATOM 817 C C . TYR A 1 100 ? -0.029 5.322 -1.069 1.00 70.69 100 TYR A C 1
ATOM 819 O O . TYR A 1 100 ? -0.922 5.497 -1.895 1.00 70.69 100 TYR A O 1
ATOM 827 N N . SER A 1 101 ? 0.077 6.082 0.027 1.00 56.88 101 SER A N 1
ATOM 828 C CA . SER A 1 101 ? -0.843 7.185 0.350 1.00 56.88 101 SER A CA 1
ATOM 829 C C . SER A 1 101 ? -0.344 8.566 -0.110 1.00 56.88 101 SER A C 1
ATOM 831 O O . SER A 1 101 ? -0.998 9.576 0.155 1.00 56.88 101 SER A O 1
ATOM 833 N N . SER A 1 102 ? 0.781 8.639 -0.831 1.00 52.69 102 SER A N 1
ATOM 834 C CA . SER A 1 102 ? 1.405 9.897 -1.258 1.00 52.69 102 SER A CA 1
ATOM 835 C C . SER A 1 102 ? 1.297 10.118 -2.768 1.00 52.69 102 SER A C 1
ATOM 837 O O . SER A 1 102 ? 1.868 9.375 -3.555 1.00 52.69 102 SER A O 1
ATOM 839 N N . PHE A 1 103 ? 0.618 11.198 -3.163 1.00 44.81 103 PHE A N 1
ATOM 840 C CA . PHE A 1 103 ? 0.516 11.655 -4.555 1.00 44.81 103 PHE A CA 1
ATOM 841 C C . PHE A 1 103 ? 1.788 12.302 -5.111 1.00 44.81 103 PHE A C 1
ATOM 843 O O . PHE A 1 103 ? 1.774 12.697 -6.278 1.00 44.81 103 PHE A O 1
ATOM 850 N N . GLU A 1 104 ? 2.850 12.472 -4.316 1.00 47.34 104 GLU A N 1
ATOM 851 C CA . GLU A 1 104 ? 4.114 12.944 -4.885 1.00 47.34 104 GLU A CA 1
ATOM 852 C C . GLU A 1 104 ? 4.568 11.923 -5.938 1.00 47.34 104 GLU A C 1
ATOM 854 O O . GLU A 1 104 ? 4.653 10.725 -5.679 1.00 47.34 104 GLU A O 1
ATOM 859 N N . ASP A 1 105 ? 4.696 12.415 -7.170 1.00 58.97 105 ASP A N 1
ATOM 860 C CA . ASP A 1 105 ? 5.031 11.681 -8.396 1.00 58.97 105 ASP A CA 1
ATOM 861 C C . ASP A 1 105 ? 3.976 10.690 -8.930 1.00 58.97 105 ASP A C 1
ATOM 863 O O . ASP A 1 105 ? 4.205 10.012 -9.930 1.00 58.97 105 ASP A O 1
ATOM 867 N N . GLY A 1 106 ? 2.778 10.646 -8.337 1.00 70.88 106 GLY A N 1
ATOM 868 C CA . GLY A 1 106 ? 1.664 9.830 -8.837 1.00 70.88 106 GLY A CA 1
ATOM 869 C C . GLY A 1 106 ? 1.775 8.332 -8.535 1.00 70.88 106 GLY A C 1
ATOM 870 O O . GLY A 1 106 ? 0.974 7.563 -9.059 1.00 70.88 106 GLY A O 1
ATOM 871 N N . CYS A 1 107 ? 2.718 7.902 -7.693 1.00 81.06 107 CYS A N 1
ATOM 872 C CA . CYS A 1 107 ? 2.847 6.506 -7.269 1.00 81.06 107 CYS A CA 1
ATOM 873 C C . CYS A 1 107 ? 1.617 6.057 -6.458 1.00 81.06 107 CYS A C 1
ATOM 875 O O . CYS A 1 107 ? 1.185 6.753 -5.539 1.00 81.06 107 CYS A O 1
ATOM 877 N N . ILE A 1 108 ? 1.033 4.906 -6.800 1.00 84.06 108 ILE A N 1
ATOM 878 C CA . ILE A 1 108 ? -0.185 4.384 -6.156 1.00 84.06 108 ILE A CA 1
ATOM 879 C C . ILE A 1 108 ? 0.012 3.023 -5.494 1.00 84.06 108 ILE A C 1
ATOM 881 O O . ILE A 1 108 ? -0.623 2.756 -4.476 1.00 84.06 108 ILE A O 1
ATOM 885 N N . ALA A 1 109 ? 0.885 2.172 -6.030 1.00 85.12 109 ALA A N 1
ATOM 886 C CA . ALA A 1 109 ? 1.181 0.872 -5.441 1.00 85.12 109 ALA A CA 1
ATOM 887 C C . ALA A 1 109 ? 2.551 0.360 -5.892 1.00 85.12 109 ALA A C 1
ATOM 889 O O . ALA A 1 109 ? 3.085 0.813 -6.900 1.00 85.12 109 ALA A O 1
ATOM 890 N N . SER A 1 110 ? 3.099 -0.623 -5.190 1.00 85.12 110 SER A N 1
ATOM 891 C CA . SER A 1 110 ? 4.097 -1.534 -5.737 1.00 85.12 110 SER A CA 1
ATOM 892 C C . SER A 1 110 ? 3.616 -2.969 -5.583 1.00 85.12 110 SER A C 1
ATOM 894 O O . SER A 1 110 ? 2.856 -3.291 -4.673 1.00 85.12 110 SER A O 1
ATOM 896 N N . ILE A 1 111 ? 4.004 -3.824 -6.518 1.00 85.56 111 ILE A N 1
ATOM 897 C CA . ILE A 1 111 ? 3.644 -5.238 -6.551 1.00 85.56 111 ILE A CA 1
ATOM 898 C C . ILE A 1 111 ? 4.956 -6.003 -6.534 1.00 85.56 111 ILE A C 1
ATOM 900 O O . ILE A 1 111 ? 5.724 -5.895 -7.482 1.00 85.56 111 ILE A O 1
ATOM 904 N N . TYR A 1 112 ? 5.232 -6.743 -5.471 1.00 79.06 112 TYR A N 1
ATOM 905 C CA . TYR A 1 112 ? 6.419 -7.581 -5.356 1.00 79.06 112 TYR A CA 1
ATOM 906 C C . TYR A 1 112 ? 6.066 -9.041 -5.632 1.00 79.06 112 TYR A C 1
ATOM 908 O O . TYR A 1 112 ? 5.126 -9.569 -5.040 1.00 79.06 112 TYR A O 1
ATOM 916 N N . CYS A 1 113 ? 6.809 -9.699 -6.519 1.00 77.88 113 CYS A N 1
ATOM 917 C CA . CYS A 1 113 ? 6.652 -11.123 -6.787 1.00 77.88 113 CYS A CA 1
ATOM 918 C C . CYS A 1 113 ? 7.648 -11.918 -5.937 1.00 77.88 113 CYS A C 1
ATOM 920 O O . CYS A 1 113 ? 8.846 -11.925 -6.220 1.00 77.88 113 CYS A O 1
ATOM 922 N N . LEU A 1 114 ? 7.152 -12.615 -4.908 1.00 63.88 114 LEU A N 1
ATOM 923 C CA . LEU A 1 114 ? 7.997 -13.388 -3.985 1.00 63.88 114 LEU A CA 1
ATOM 924 C C . LEU A 1 114 ? 8.776 -14.512 -4.680 1.00 63.88 114 LEU A C 1
ATOM 926 O O . LEU A 1 114 ? 9.902 -14.811 -4.295 1.00 63.88 114 LEU A O 1
ATOM 930 N N . GLU A 1 115 ? 8.174 -15.155 -5.682 1.00 70.44 115 GLU A N 1
ATOM 931 C CA . GLU A 1 115 ? 8.804 -16.278 -6.388 1.00 70.44 115 GLU A CA 1
ATOM 932 C C . GLU A 1 115 ? 9.873 -15.828 -7.388 1.00 70.44 115 GLU A C 1
ATOM 934 O O . GLU A 1 115 ? 10.836 -16.555 -7.618 1.00 70.44 115 GLU A O 1
ATOM 939 N N . GLU A 1 116 ? 9.706 -14.645 -7.980 1.00 68.88 116 GLU A N 1
ATOM 940 C CA . GLU A 1 116 ? 10.512 -14.183 -9.116 1.00 68.88 116 GLU A CA 1
ATOM 941 C C . GLU A 1 116 ? 11.458 -13.025 -8.754 1.00 68.88 116 GLU A C 1
ATOM 943 O O . GLU A 1 116 ? 12.199 -12.546 -9.612 1.00 68.88 116 GLU A O 1
ATOM 948 N N . GLY A 1 117 ? 11.438 -12.558 -7.501 1.00 69.06 117 GLY A N 1
ATOM 949 C CA . GLY A 1 117 ? 12.428 -11.623 -6.958 1.00 69.06 117 GLY A CA 1
ATOM 950 C C . GLY A 1 117 ? 12.439 -10.233 -7.602 1.00 69.06 117 GLY A C 1
ATOM 951 O O . GLY A 1 117 ? 13.442 -9.526 -7.520 1.00 69.06 117 GLY A O 1
ATOM 952 N N . HIS A 1 118 ? 11.348 -9.821 -8.244 1.00 79.62 118 HIS A N 1
ATOM 953 C CA . HIS A 1 118 ? 11.218 -8.512 -8.882 1.00 79.62 118 HIS A CA 1
ATOM 954 C C . HIS A 1 118 ? 9.934 -7.803 -8.447 1.00 79.62 118 HIS A C 1
ATOM 956 O O . HIS A 1 118 ? 9.020 -8.410 -7.881 1.00 79.62 118 HIS A O 1
ATOM 962 N N . SER A 1 119 ? 9.865 -6.500 -8.700 1.00 81.19 119 SER A N 1
ATOM 963 C CA . SER A 1 119 ? 8.718 -5.664 -8.376 1.00 81.19 119 SER A CA 1
ATOM 964 C C . SER A 1 119 ? 8.250 -4.817 -9.553 1.00 81.19 119 SER A C 1
ATOM 966 O O . SER A 1 119 ? 9.007 -4.476 -10.458 1.00 81.19 119 SER A O 1
ATOM 968 N N . LEU A 1 120 ? 6.971 -4.461 -9.529 1.00 87.12 120 LEU A N 1
ATOM 969 C CA . LEU A 1 120 ? 6.423 -3.356 -10.298 1.00 87.12 120 LEU A CA 1
ATOM 970 C C . LEU A 1 120 ? 6.166 -2.178 -9.370 1.00 87.12 120 LEU A C 1
ATOM 972 O O . LEU A 1 120 ? 5.625 -2.366 -8.283 1.00 87.12 120 LEU A O 1
ATOM 976 N N . VAL A 1 121 ? 6.470 -0.965 -9.815 1.00 86.44 121 VAL A N 1
ATOM 977 C CA . VAL A 1 121 ? 6.009 0.271 -9.173 1.00 86.44 121 VAL A CA 1
ATOM 978 C C . VAL A 1 121 ? 4.971 0.910 -10.078 1.00 86.44 121 VAL A C 1
ATOM 980 O O . VAL A 1 121 ? 5.231 1.153 -11.250 1.00 86.44 121 VAL A O 1
ATOM 983 N N . VAL A 1 122 ? 3.776 1.142 -9.551 1.00 89.38 122 VAL A N 1
ATOM 984 C CA . VAL A 1 122 ? 2.607 1.570 -10.313 1.00 89.38 122 VAL A CA 1
ATOM 985 C C . VAL A 1 122 ? 2.334 3.046 -10.073 1.00 89.38 122 VAL A C 1
ATOM 987 O O . VAL A 1 122 ? 2.179 3.483 -8.933 1.00 89.38 122 VAL A O 1
ATOM 990 N N . PHE A 1 123 ? 2.178 3.790 -11.163 1.00 87.50 123 PHE A N 1
ATOM 991 C CA . PHE A 1 123 ? 1.924 5.222 -11.177 1.00 87.50 123 PHE A CA 1
ATOM 992 C C . PHE A 1 123 ? 0.616 5.550 -11.894 1.00 87.50 123 PHE A C 1
ATOM 994 O O . PHE A 1 123 ? 0.247 4.935 -12.898 1.00 87.50 123 PHE A O 1
ATOM 1001 N N . ARG A 1 124 ? -0.060 6.591 -11.415 1.00 87.56 124 ARG A N 1
ATOM 1002 C CA . ARG A 1 124 ? -1.115 7.304 -12.126 1.00 87.56 124 ARG A CA 1
ATOM 1003 C C . ARG A 1 124 ? -0.599 8.673 -12.551 1.00 87.56 124 ARG A C 1
ATOM 1005 O O . ARG A 1 124 ? -0.335 9.536 -11.717 1.00 87.56 124 ARG A O 1
ATOM 1012 N N . LEU A 1 125 ? -0.532 8.881 -13.858 1.00 85.69 125 LEU A N 1
ATOM 1013 C CA . LEU A 1 125 ? -0.106 10.133 -14.469 1.00 85.69 125 LEU A CA 1
ATOM 1014 C C . LEU A 1 125 ? -1.199 11.209 -14.355 1.00 85.69 125 LEU A C 1
ATOM 1016 O O . LEU A 1 125 ? -2.389 10.908 -14.229 1.00 85.69 125 LEU A O 1
ATOM 1020 N N . GLU A 1 126 ? -0.812 12.484 -14.465 1.00 83.81 126 GLU A N 1
ATOM 1021 C CA . GLU A 1 126 ? -1.742 13.627 -14.379 1.00 83.81 126 GLU A CA 1
ATOM 1022 C C . GLU A 1 126 ? -2.859 13.592 -15.437 1.00 83.81 126 GLU A C 1
ATOM 1024 O O . GLU A 1 126 ? -3.953 14.112 -15.213 1.00 83.81 126 GLU A O 1
ATOM 1029 N N . ASP A 1 127 ? -2.602 12.966 -16.589 1.00 87.12 127 ASP A N 1
ATOM 1030 C CA . ASP A 1 127 ? -3.573 12.811 -17.676 1.00 87.12 127 ASP A CA 1
ATOM 1031 C C . ASP A 1 127 ? -4.538 11.624 -17.483 1.00 87.12 127 ASP A C 1
ATOM 1033 O O . ASP A 1 127 ? -5.386 11.368 -18.342 1.00 87.12 127 ASP A O 1
ATOM 1037 N N . GLY A 1 128 ? -4.436 10.921 -16.349 1.00 84.38 128 GLY A N 1
ATOM 1038 C CA . GLY A 1 128 ? -5.277 9.783 -15.986 1.00 84.38 128 GLY A CA 1
ATOM 1039 C C . GLY A 1 128 ? -4.846 8.455 -16.606 1.00 84.38 128 GLY A C 1
ATOM 1040 O O . GLY A 1 128 ? -5.551 7.460 -16.433 1.00 84.38 128 GLY A O 1
ATOM 1041 N N . ARG A 1 129 ? -3.720 8.411 -17.330 1.00 91.31 129 ARG A N 1
ATOM 1042 C CA . ARG A 1 129 ? -3.093 7.146 -17.731 1.00 91.31 129 ARG A CA 1
ATOM 1043 C C . ARG A 1 129 ? -2.352 6.512 -16.558 1.00 91.31 129 ARG A C 1
ATOM 1045 O O . ARG A 1 129 ? -2.004 7.180 -15.587 1.00 91.31 129 ARG A O 1
ATOM 1052 N N . TYR A 1 130 ? -2.094 5.219 -16.696 1.00 90.69 130 TYR A N 1
ATOM 1053 C CA . TYR A 1 130 ? -1.304 4.445 -15.751 1.00 90.69 130 TYR A CA 1
ATOM 1054 C C . TYR A 1 130 ? 0.022 4.035 -16.383 1.00 90.69 130 TYR A C 1
ATOM 1056 O O . TYR A 1 130 ? 0.081 3.756 -17.585 1.00 90.69 130 TYR A O 1
ATOM 1064 N N . GLU A 1 131 ? 1.059 3.993 -15.561 1.00 90.44 131 GLU A N 1
ATOM 1065 C CA . GLU A 1 131 ? 2.398 3.523 -15.901 1.00 90.44 131 GLU A CA 1
ATOM 1066 C C . GLU A 1 131 ? 2.846 2.525 -14.830 1.00 90.44 131 GLU A C 1
ATOM 1068 O O . GLU A 1 131 ? 2.413 2.615 -13.681 1.00 90.44 131 GLU A O 1
ATOM 1073 N N . ALA A 1 132 ? 3.650 1.537 -15.212 1.00 89.44 132 ALA A N 1
ATOM 1074 C CA . ALA A 1 132 ? 4.216 0.580 -14.276 1.00 89.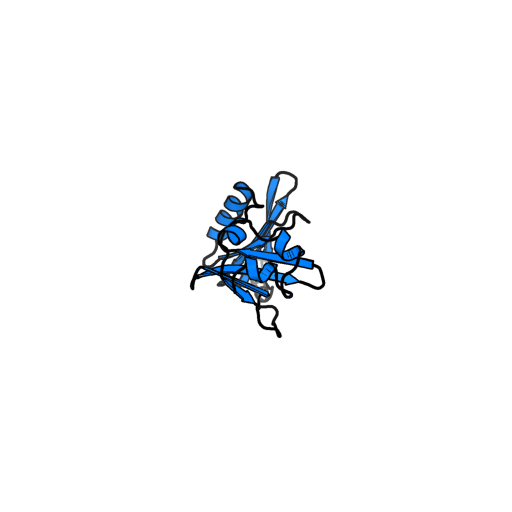44 132 ALA A CA 1
ATOM 1075 C C . ALA A 1 132 ? 5.681 0.346 -14.634 1.00 89.44 132 ALA A C 1
ATOM 1077 O O . ALA A 1 132 ? 5.980 -0.126 -15.734 1.00 89.44 132 ALA A O 1
ATOM 1078 N N . ASP A 1 133 ? 6.567 0.667 -13.700 1.00 88.44 133 ASP A N 1
ATOM 1079 C CA . ASP A 1 133 ? 8.000 0.456 -13.845 1.00 88.44 133 ASP A CA 1
ATOM 1080 C C . ASP A 1 133 ? 8.377 -0.912 -13.303 1.00 88.44 133 ASP A C 1
ATOM 1082 O O . ASP A 1 133 ? 8.050 -1.251 -12.168 1.00 88.44 133 ASP A O 1
ATOM 1086 N N . TYR A 1 134 ? 9.088 -1.691 -14.114 1.00 85.81 134 TYR A N 1
ATOM 1087 C CA . TYR A 1 134 ? 9.639 -2.976 -13.707 1.00 85.81 134 TYR A CA 1
ATOM 1088 C C . TYR A 1 134 ? 10.996 -2.785 -13.035 1.00 85.81 134 TYR A C 1
ATOM 1090 O O . TYR A 1 134 ? 11.920 -2.217 -13.620 1.00 85.81 134 TYR A O 1
ATOM 1098 N N . VAL A 1 135 ? 11.120 -3.298 -11.817 1.00 81.06 135 VAL A N 1
ATOM 1099 C CA . VAL A 1 135 ? 12.310 -3.214 -10.980 1.00 81.06 135 VAL A CA 1
ATOM 1100 C C . VAL A 1 135 ? 12.765 -4.632 -10.664 1.00 81.06 135 VAL A C 1
ATOM 1102 O O . VAL A 1 135 ? 12.043 -5.425 -10.075 1.00 81.06 135 VAL A O 1
ATOM 1105 N N . THR A 1 136 ? 13.988 -4.960 -11.051 1.00 77.25 136 THR A N 1
ATOM 1106 C CA . THR A 1 136 ? 14.649 -6.216 -10.691 1.00 77.25 136 THR A CA 1
ATOM 1107 C C . THR A 1 136 ? 15.942 -5.875 -9.976 1.00 77.25 136 THR A C 1
ATOM 1109 O O . THR A 1 136 ? 16.635 -4.925 -10.357 1.00 77.25 136 THR A O 1
ATOM 1112 N N . ASP A 1 137 ? 16.257 -6.626 -8.926 1.00 61.31 137 ASP A N 1
ATOM 1113 C CA . ASP A 1 137 ? 17.579 -6.575 -8.327 1.00 61.31 137 ASP A CA 1
ATOM 1114 C C . ASP A 1 137 ? 18.525 -7.214 -9.349 1.00 61.31 137 ASP A C 1
ATOM 1116 O O . ASP A 1 137 ? 18.483 -8.426 -9.550 1.00 61.31 137 ASP A O 1
ATOM 1120 N N . GLY A 1 138 ? 19.279 -6.397 -10.096 1.00 53.56 138 GLY A N 1
ATOM 1121 C CA . GLY A 1 138 ? 19.954 -6.727 -11.370 1.00 53.56 138 GLY A CA 1
ATOM 1122 C C . GLY A 1 138 ? 21.005 -7.851 -11.351 1.00 53.56 138 GLY A C 1
ATOM 1123 O O . GLY A 1 138 ? 21.831 -7.938 -12.255 1.00 53.56 138 GLY A O 1
ATOM 1124 N N . SER A 1 139 ? 20.976 -8.703 -10.334 1.00 50.19 139 SER A N 1
ATOM 1125 C CA . SER A 1 139 ? 21.768 -9.907 -10.116 1.00 50.19 139 SER A CA 1
ATOM 1126 C C . SER A 1 139 ? 21.536 -11.037 -11.133 1.00 50.19 139 SER A C 1
ATOM 1128 O O . SER A 1 139 ? 22.392 -11.910 -11.235 1.00 50.19 139 SER A O 1
ATOM 1130 N N . GLU A 1 140 ? 20.466 -11.003 -11.940 1.00 45.22 140 GLU A N 1
ATOM 1131 C CA . GLU A 1 140 ? 20.228 -11.979 -13.027 1.00 45.22 140 GLU A CA 1
ATOM 1132 C C . GLU A 1 140 ? 20.567 -11.464 -14.441 1.00 45.22 140 GLU A C 1
ATOM 1134 O O . GLU A 1 140 ? 20.382 -12.179 -15.425 1.00 45.22 140 GLU A O 1
ATOM 1139 N N . LEU A 1 141 ? 21.094 -10.241 -14.584 1.00 42.34 141 LEU A N 1
ATOM 1140 C CA . LEU A 1 141 ? 21.535 -9.719 -15.890 1.00 42.34 141 LEU A CA 1
ATOM 1141 C C . LEU A 1 141 ? 22.985 -10.088 -16.252 1.00 42.34 141 LEU A C 1
ATOM 1143 O O . LEU A 1 141 ? 23.499 -9.611 -17.268 1.00 42.34 141 LEU A O 1
ATOM 1147 N N . GLU A 1 142 ? 23.647 -10.953 -15.478 1.00 41.94 142 GLU A N 1
ATOM 1148 C CA . GLU A 1 142 ? 24.925 -11.536 -15.887 1.00 41.94 142 GLU A CA 1
ATOM 1149 C C . GLU A 1 142 ? 24.703 -12.794 -16.749 1.00 41.94 142 GLU A C 1
ATOM 1151 O O . GLU A 1 142 ? 24.183 -13.810 -16.301 1.00 41.94 142 GLU A O 1
ATOM 1156 N N . GLU A 1 143 ? 25.155 -12.678 -18.004 1.00 43.97 143 GLU A N 1
ATOM 1157 C CA . GLU A 1 143 ? 25.353 -13.729 -19.014 1.00 43.97 143 GLU A CA 1
ATOM 1158 C C . GLU A 1 143 ? 24.140 -14.159 -19.863 1.00 43.97 143 GLU A C 1
ATOM 1160 O O . GLU A 1 143 ? 23.823 -15.335 -20.018 1.00 43.97 143 GLU A O 1
ATOM 1165 N N . CYS A 1 144 ? 23.585 -13.214 -20.629 1.00 35.25 144 CYS A N 1
ATOM 1166 C CA . CYS A 1 144 ? 23.372 -13.530 -22.046 1.00 35.25 144 CYS A CA 1
ATOM 1167 C C . CYS A 1 144 ? 24.719 -13.374 -22.762 1.00 35.25 144 CYS A C 1
ATOM 1169 O O . CYS A 1 144 ? 25.026 -12.299 -23.280 1.00 35.25 144 CYS A O 1
ATOM 1171 N N . GLU A 1 145 ? 25.545 -14.428 -22.735 1.00 36.56 145 GLU A N 1
A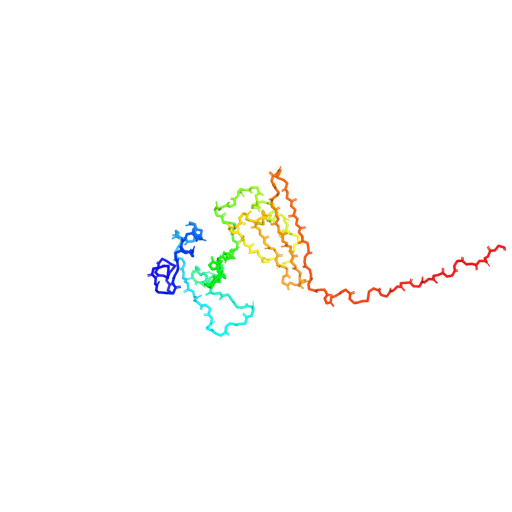TOM 1172 C CA . GLU A 1 145 ? 26.698 -14.550 -23.629 1.00 36.56 145 GLU A CA 1
ATOM 1173 C C . GLU A 1 145 ? 26.254 -14.178 -25.050 1.00 36.56 145 GLU A C 1
ATOM 1175 O O . GLU A 1 145 ? 25.261 -14.697 -25.569 1.00 36.56 145 GLU A O 1
ATOM 1180 N N . GLU A 1 146 ? 26.974 -13.229 -25.651 1.00 38.22 146 GLU A N 1
ATOM 1181 C CA . GLU A 1 146 ? 26.832 -12.848 -27.049 1.00 38.22 146 GLU A CA 1
ATOM 1182 C C . GLU A 1 146 ? 26.873 -14.117 -27.905 1.00 38.22 146 GLU A C 1
ATOM 1184 O O . GLU A 1 146 ? 27.927 -14.717 -28.115 1.00 38.22 146 GLU A O 1
ATOM 1189 N N . GLY A 1 147 ? 25.699 -14.537 -28.379 1.00 37.25 147 GLY A N 1
ATOM 1190 C CA . GLY A 1 147 ? 25.574 -15.639 -29.313 1.00 37.25 147 GLY A CA 1
ATOM 1191 C C . GLY A 1 147 ? 26.499 -15.417 -30.504 1.00 37.25 147 GLY A C 1
ATOM 1192 O O . GLY A 1 147 ? 26.449 -14.363 -31.141 1.00 37.25 147 GLY A O 1
ATOM 1193 N N . ASP A 1 148 ? 27.335 -16.428 -30.751 1.00 40.53 148 ASP A N 1
ATOM 1194 C CA . ASP A 1 148 ? 28.139 -16.680 -31.943 1.00 40.53 148 ASP A CA 1
ATOM 1195 C C . ASP A 1 148 ? 27.917 -15.663 -33.074 1.00 40.53 148 ASP A C 1
ATOM 1197 O O . ASP A 1 148 ? 26.919 -15.708 -33.804 1.00 40.53 148 ASP A O 1
ATOM 1201 N N . GLN A 1 149 ? 28.906 -14.787 -33.284 1.00 41.31 149 GLN A N 1
ATOM 1202 C CA . GLN A 1 149 ? 29.095 -14.136 -34.577 1.00 41.31 149 GLN A CA 1
ATOM 1203 C C . GLN A 1 149 ? 29.345 -15.231 -35.618 1.00 41.31 149 GLN A C 1
ATOM 1205 O O . GLN A 1 149 ? 30.472 -15.656 -35.862 1.00 41.31 149 GLN A O 1
ATOM 1210 N N . MET A 1 150 ? 28.263 -15.711 -36.224 1.00 40.88 150 MET A N 1
ATOM 1211 C CA . MET A 1 150 ? 28.303 -16.596 -37.371 1.00 40.88 150 MET A CA 1
ATOM 1212 C C . MET A 1 150 ? 28.931 -15.816 -38.531 1.00 40.88 150 MET A C 1
ATOM 1214 O O . MET A 1 150 ? 28.318 -14.908 -39.096 1.00 40.88 150 MET A O 1
ATOM 1218 N N . ASP A 1 151 ? 30.181 -16.164 -38.836 1.00 45.75 151 ASP A N 1
ATOM 1219 C CA . ASP A 1 151 ? 30.980 -15.684 -39.961 1.00 45.75 151 ASP A CA 1
ATOM 1220 C C . ASP A 1 151 ? 30.174 -15.780 -41.269 1.00 45.75 151 ASP A C 1
ATOM 1222 O O . ASP A 1 151 ? 30.091 -16.818 -41.926 1.00 45.75 151 ASP A O 1
ATOM 1226 N N . ALA A 1 152 ? 29.556 -14.671 -41.664 1.00 48.62 152 ALA A N 1
ATOM 1227 C CA . ALA A 1 152 ? 28.971 -14.499 -42.983 1.00 48.62 152 ALA A CA 1
ATOM 1228 C C . ALA A 1 152 ? 30.003 -13.832 -43.898 1.00 48.62 152 ALA A C 1
ATOM 1230 O O . ALA A 1 152 ? 29.856 -12.666 -44.272 1.00 48.62 152 ALA A O 1
ATOM 1231 N N . ARG A 1 153 ? 31.058 -14.571 -44.262 1.00 42.62 153 ARG A N 1
ATOM 1232 C CA . ARG A 1 153 ? 31.917 -14.218 -45.398 1.00 42.62 153 ARG A CA 1
ATOM 1233 C C . ARG A 1 153 ? 32.253 -15.433 -46.263 1.00 42.62 153 ARG A C 1
ATOM 1235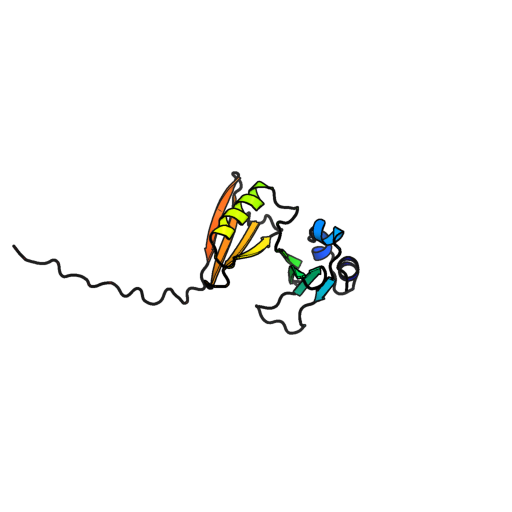 O O . ARG A 1 153 ? 32.888 -16.385 -45.832 1.00 42.62 153 ARG A O 1
ATOM 1242 N N . ASP A 1 154 ? 31.828 -15.295 -47.516 1.00 41.12 154 ASP A N 1
ATOM 1243 C CA . ASP A 1 154 ? 32.412 -15.874 -48.725 1.00 41.12 154 ASP A CA 1
ATOM 1244 C C . ASP A 1 154 ? 32.098 -17.344 -49.051 1.00 41.12 154 ASP A C 1
ATOM 1246 O O . ASP A 1 154 ? 32.971 -18.198 -49.184 1.00 41.12 154 ASP A O 1
ATOM 1250 N N . ALA A 1 155 ? 30.818 -17.596 -49.341 1.00 42.19 155 ALA A N 1
ATOM 1251 C CA . ALA A 1 155 ? 30.427 -18.526 -50.400 1.00 42.19 155 ALA A CA 1
ATOM 1252 C C . ALA A 1 155 ? 29.832 -17.735 -51.581 1.00 42.19 155 ALA A C 1
ATOM 1254 O O . ALA A 1 155 ? 28.613 -17.583 -51.682 1.00 42.19 155 ALA A O 1
ATOM 1255 N N . ALA A 1 156 ? 30.701 -17.211 -52.451 1.00 42.28 156 ALA A N 1
ATOM 1256 C CA . ALA A 1 156 ? 30.382 -16.790 -53.818 1.00 42.28 156 ALA A CA 1
ATOM 1257 C C . ALA A 1 156 ? 31.645 -16.803 -54.689 1.00 42.28 156 ALA A C 1
ATOM 1259 O O . ALA A 1 156 ? 32.662 -16.217 -54.256 1.00 42.28 156 ALA A O 1
#

Foldseek 3Di:
DWPVVCCVDPNHDPLCVVPPFVVSVVLRFDKDAWDPPDDPPIFGIFGDDVPDTAWTWHADPVVRDIWIFGPAAGPLDDPVLRVVVVVVLVVAPAWGKTAGPDCVQQWGIKIAHPVPQWIWTWGQDPVRDIDIDIGHPCPPVPDPPDPDPPDPDDPD